Protein AF-A0A961HQG2-F1 (afdb_monomer_lite)

Radius of gyration: 16.16 Å; chains: 1; bounding box: 35×37×57 Å

pLDDT: mean 88.44, std 12.53, range [45.22, 98.38]

Sequence (110 aa):
MGPENKHSVRVWQEIDLDNMKKHLLLIDDLYGTCAACKQIGLNYLKDSKCSGCGTDFKYLATRLRDAAETGKILARIKKEGLSLTLVDRDDYEKALAQANIGGLFKSPDS

Foldseek 3Di:
DPPPPDDDDDDDDDDDLVVQLQQEWEEAAQWTARSNPRDTGDGQLPDQADPVPGHGHAEYEHPDPDPVRVVVRVVVCVVSVPNYDYDYPVVSVVVVVVVVVVVVPPPPDD

Structure (mmCIF, N/CA/C/O backbone):
data_AF-A0A961HQG2-F1
#
_entry.id   AF-A0A961HQG2-F1
#
loop_
_atom_site.group_PDB
_atom_site.id
_atom_site.type_symbol
_atom_site.label_atom_id
_atom_site.label_alt_id
_atom_site.label_comp_id
_atom_site.label_asym_id
_atom_site.label_entity_id
_atom_site.label_seq_id
_atom_site.pdbx_PDB_ins_code
_atom_site.Cartn_x
_atom_site.Cartn_y
_atom_site.Cartn_z
_atom_site.occupancy
_atom_site.B_iso_or_equiv
_atom_site.auth_seq_id
_atom_site.auth_comp_id
_atom_site.auth_asym_id
_atom_site.auth_atom_id
_atom_site.pdbx_PDB_model_num
ATOM 1 N N . MET A 1 1 ? -1.835 8.257 32.394 1.00 49.28 1 MET A N 1
ATOM 2 C CA . MET A 1 1 ? -1.206 7.403 31.364 1.00 49.28 1 MET A CA 1
ATOM 3 C C . MET A 1 1 ? -0.257 8.289 30.577 1.00 49.28 1 MET A C 1
ATOM 5 O O . MET A 1 1 ? -0.717 9.292 30.049 1.00 49.28 1 MET A O 1
ATOM 9 N N . GLY A 1 2 ? 1.050 8.015 30.610 1.00 56.06 2 GLY A N 1
ATOM 10 C CA . GLY A 1 2 ? 2.016 8.761 29.794 1.00 56.06 2 GLY A CA 1
ATOM 11 C C . GLY A 1 2 ? 1.793 8.498 28.299 1.00 56.06 2 GLY A C 1
ATOM 12 O O . GLY A 1 2 ? 1.076 7.550 27.964 1.00 56.06 2 GLY A O 1
ATOM 13 N N . PRO A 1 3 ? 2.366 9.315 27.401 1.00 63.00 3 PRO A N 1
ATOM 14 C CA . PRO A 1 3 ? 2.282 9.050 25.969 1.00 63.00 3 PRO A CA 1
ATOM 15 C C . PRO A 1 3 ? 2.837 7.649 25.668 1.00 63.00 3 PRO A C 1
ATOM 17 O O . PRO A 1 3 ? 3.915 7.289 26.141 1.00 63.00 3 PRO A O 1
ATOM 20 N N . GLU A 1 4 ? 2.086 6.835 24.919 1.00 69.69 4 GLU A N 1
ATOM 21 C CA . GLU A 1 4 ? 2.572 5.530 24.462 1.00 69.69 4 GLU A CA 1
ATOM 22 C C . GLU A 1 4 ? 3.829 5.741 23.602 1.00 69.69 4 GLU A C 1
ATOM 24 O O . GLU A 1 4 ? 3.765 6.419 22.578 1.00 69.69 4 GLU A O 1
ATOM 29 N N . ASN A 1 5 ? 4.960 5.141 23.991 1.00 81.19 5 ASN A N 1
ATOM 30 C CA . ASN A 1 5 ? 6.212 5.156 23.225 1.00 81.19 5 ASN A CA 1
ATOM 31 C C . ASN A 1 5 ? 6.104 4.236 21.992 1.00 81.19 5 ASN A C 1
ATOM 33 O O . ASN A 1 5 ? 6.708 3.165 21.935 1.00 81.19 5 ASN A O 1
ATOM 37 N N . LYS A 1 6 ? 5.237 4.599 21.043 1.00 77.62 6 LYS A N 1
ATOM 38 C CA . LYS A 1 6 ? 4.982 3.851 19.809 1.00 77.62 6 LYS A CA 1
ATOM 39 C C . LYS A 1 6 ? 5.417 4.687 18.616 1.00 77.62 6 LYS A C 1
ATOM 41 O O . LYS A 1 6 ? 4.851 5.743 18.350 1.00 77.62 6 LYS A O 1
ATOM 46 N N . HIS A 1 7 ? 6.382 4.162 17.873 1.00 78.38 7 HIS A N 1
ATOM 47 C CA . HIS A 1 7 ? 6.906 4.770 16.658 1.00 78.38 7 HIS A CA 1
ATOM 48 C C . HIS A 1 7 ? 6.732 3.817 15.477 1.00 78.38 7 HIS A C 1
ATOM 50 O O . HIS A 1 7 ? 6.778 2.598 15.641 1.00 78.38 7 HIS A O 1
ATOM 56 N N . SER A 1 8 ? 6.529 4.381 14.288 1.00 78.81 8 SER A N 1
ATOM 57 C CA . SER A 1 8 ? 6.558 3.604 13.049 1.00 78.81 8 SER A CA 1
ATOM 58 C C . SER A 1 8 ? 8.010 3.444 12.622 1.00 78.81 8 SER A C 1
ATOM 60 O O . SER A 1 8 ? 8.736 4.431 12.532 1.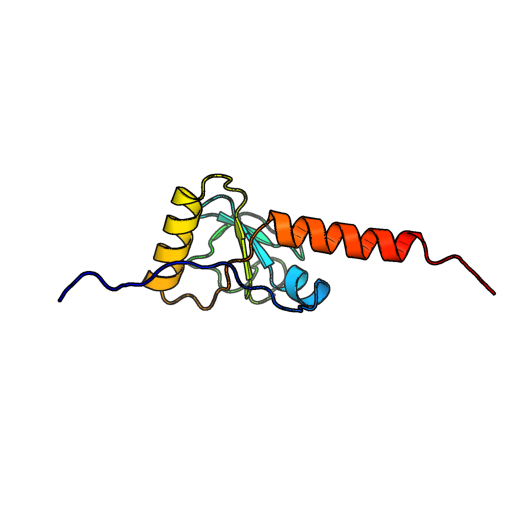00 78.81 8 SER A O 1
ATOM 62 N N . VAL A 1 9 ? 8.428 2.208 12.376 1.00 83.94 9 VAL A N 1
ATOM 63 C CA . VAL A 1 9 ? 9.771 1.876 11.893 1.00 83.94 9 VAL A CA 1
ATOM 64 C C . VAL A 1 9 ? 9.647 1.061 10.616 1.00 83.94 9 VAL A C 1
ATOM 66 O O . VAL A 1 9 ? 8.718 0.268 10.464 1.00 83.94 9 VAL A O 1
ATOM 69 N N . ARG A 1 10 ? 10.581 1.259 9.689 1.00 85.81 10 ARG A N 1
ATOM 70 C CA . ARG A 1 10 ? 10.677 0.451 8.474 1.00 85.81 10 ARG A CA 1
ATOM 71 C C . ARG A 1 10 ? 11.411 -0.853 8.785 1.00 85.81 10 ARG A C 1
ATOM 73 O O . ARG A 1 10 ? 12.461 -0.826 9.422 1.00 85.81 10 ARG A O 1
ATOM 80 N N . VAL A 1 11 ? 10.869 -1.976 8.316 1.00 89.69 11 VAL A N 1
ATOM 81 C CA . VAL A 1 11 ? 11.445 -3.319 8.481 1.00 89.69 11 VAL A CA 1
ATOM 82 C C . VAL A 1 11 ? 11.759 -3.931 7.120 1.00 89.69 11 VAL A C 1
ATOM 84 O O . VAL A 1 11 ? 11.014 -3.732 6.163 1.00 89.69 11 VAL A O 1
ATOM 87 N N . TRP A 1 12 ? 12.870 -4.660 7.032 1.00 89.69 12 TRP A N 1
ATOM 88 C CA . TRP A 1 12 ? 13.241 -5.413 5.835 1.00 89.69 12 TRP A CA 1
ATOM 89 C C . TRP A 1 12 ? 12.709 -6.839 5.947 1.00 89.69 12 TRP A C 1
ATOM 91 O O . TRP A 1 12 ? 12.896 -7.487 6.976 1.00 89.69 12 TRP A O 1
ATOM 101 N N . GLN A 1 13 ? 12.047 -7.318 4.897 1.00 91.44 13 GLN A N 1
ATOM 102 C CA . GLN A 1 13 ? 11.467 -8.654 4.843 1.00 91.44 13 GLN A CA 1
ATOM 103 C C . GLN A 1 13 ? 11.535 -9.189 3.409 1.00 91.44 13 GLN A C 1
ATOM 105 O O . GLN A 1 13 ? 11.293 -8.444 2.459 1.00 91.44 13 GLN A O 1
ATOM 110 N N . GLU A 1 14 ? 11.822 -10.481 3.254 1.00 92.06 14 GLU A N 1
ATOM 111 C CA . GLU A 1 14 ? 11.652 -11.176 1.977 1.00 92.06 14 GLU A CA 1
ATOM 112 C C . GLU A 1 14 ? 10.169 -11.455 1.710 1.00 92.06 14 GLU A C 1
ATOM 114 O O . GLU A 1 14 ? 9.427 -11.905 2.590 1.00 92.06 14 GLU A O 1
ATOM 119 N N . ILE A 1 15 ? 9.721 -11.169 0.490 1.00 91.81 15 ILE A N 1
ATOM 120 C CA . ILE A 1 15 ? 8.313 -11.272 0.116 1.00 91.81 15 ILE A CA 1
ATOM 121 C C . ILE A 1 15 ? 8.155 -11.708 -1.339 1.00 91.81 15 ILE A C 1
ATOM 123 O O . ILE A 1 15 ? 8.909 -11.290 -2.216 1.00 91.81 15 ILE A O 1
ATOM 127 N N . ASP A 1 16 ? 7.136 -12.525 -1.592 1.00 94.94 16 ASP A N 1
ATOM 128 C CA . ASP A 1 16 ? 6.681 -12.852 -2.942 1.00 94.94 16 ASP A CA 1
ATOM 129 C C . ASP A 1 16 ? 5.990 -11.621 -3.557 1.00 94.94 16 ASP A C 1
ATOM 131 O O . ASP A 1 16 ? 4.906 -11.211 -3.123 1.00 94.94 16 ASP A O 1
ATOM 135 N N . LEU A 1 17 ? 6.638 -11.020 -4.559 1.00 94.19 17 LEU A N 1
ATOM 136 C CA . LEU A 1 17 ? 6.164 -9.809 -5.231 1.00 94.19 17 LEU A CA 1
ATOM 137 C C . LEU A 1 17 ? 4.880 -10.033 -6.037 1.00 94.19 17 LEU A C 1
ATOM 139 O O . LEU A 1 17 ? 4.056 -9.117 -6.113 1.00 94.19 17 LEU A O 1
ATOM 143 N N . ASP A 1 18 ? 4.672 -11.223 -6.599 1.00 95.06 18 ASP A N 1
ATOM 144 C CA . ASP A 1 18 ? 3.463 -11.529 -7.366 1.00 95.06 18 ASP A CA 1
ATOM 145 C C . ASP A 1 18 ? 2.263 -11.644 -6.430 1.00 95.06 18 ASP A C 1
ATOM 147 O O . ASP A 1 18 ? 1.207 -11.040 -6.664 1.00 95.06 18 ASP A O 1
ATOM 151 N N . ASN A 1 19 ? 2.445 -12.340 -5.307 1.00 96.56 19 ASN A N 1
ATOM 152 C CA . ASN A 1 19 ? 1.433 -12.420 -4.264 1.00 96.56 19 ASN A CA 1
ATOM 153 C C . ASN A 1 19 ? 1.166 -11.048 -3.620 1.00 96.56 19 ASN A C 1
ATOM 155 O O . ASN A 1 19 ? 0.005 -10.689 -3.404 1.00 96.56 19 ASN A O 1
ATOM 159 N N . MET A 1 20 ? 2.204 -10.240 -3.369 1.00 96.44 20 MET A N 1
ATOM 160 C CA . MET A 1 20 ? 2.021 -8.868 -2.885 1.00 96.44 20 MET A CA 1
ATOM 161 C C . MET A 1 20 ? 1.169 -8.062 -3.865 1.00 96.44 20 MET A C 1
ATOM 163 O O . MET A 1 20 ? 0.127 -7.536 -3.476 1.00 96.44 20 MET A O 1
ATOM 167 N N . LYS A 1 21 ? 1.560 -8.008 -5.144 1.00 96.62 21 LYS A N 1
ATOM 168 C CA . LYS A 1 21 ? 0.844 -7.266 -6.190 1.00 96.62 21 LYS A CA 1
ATOM 169 C C . LYS A 1 21 ? -0.613 -7.711 -6.319 1.00 96.62 21 LYS A C 1
ATOM 171 O O . LYS A 1 21 ? -1.492 -6.870 -6.506 1.00 96.62 21 LYS A O 1
ATOM 176 N N . LYS A 1 22 ? -0.891 -9.013 -6.191 1.00 98.00 22 LYS A N 1
ATOM 177 C CA . LYS A 1 22 ? -2.253 -9.569 -6.220 1.00 98.00 22 LYS A CA 1
ATOM 178 C C . LYS A 1 22 ? -3.144 -9.035 -5.092 1.00 98.00 22 LYS A C 1
ATOM 180 O O . LYS A 1 22 ? -4.350 -8.896 -5.291 1.00 98.00 22 LYS A O 1
ATOM 185 N N . HIS A 1 23 ? -2.568 -8.736 -3.933 1.00 98.25 23 HIS A N 1
ATOM 186 C CA . HIS A 1 23 ? -3.277 -8.316 -2.720 1.00 98.25 23 HIS A CA 1
ATOM 187 C C . HIS A 1 23 ? -3.021 -6.845 -2.338 1.00 98.25 23 HIS A C 1
ATOM 189 O O . HIS A 1 23 ? -3.310 -6.445 -1.206 1.00 98.25 23 HIS A O 1
ATOM 195 N N . LEU A 1 24 ? -2.474 -6.045 -3.262 1.00 98.06 24 LEU A N 1
ATOM 196 C CA . LEU A 1 24 ? -2.069 -4.658 -3.030 1.00 98.06 24 LEU A CA 1
ATOM 197 C C . LEU A 1 24 ? -3.142 -3.655 -3.474 1.00 98.06 24 LEU A C 1
ATOM 199 O O . LEU A 1 24 ? -3.605 -3.663 -4.622 1.00 98.06 24 LEU A O 1
ATOM 203 N N . LEU A 1 25 ? -3.468 -2.736 -2.566 1.00 97.81 25 LEU A N 1
ATOM 204 C CA . LEU A 1 25 ? -4.239 -1.528 -2.836 1.00 97.81 25 LEU A CA 1
ATOM 205 C C . LEU A 1 25 ? -3.304 -0.312 -2.909 1.00 97.81 25 LEU A C 1
ATOM 207 O O . LEU A 1 25 ? -2.605 0.006 -1.950 1.00 97.81 25 LEU A O 1
ATOM 211 N N . LEU A 1 26 ? -3.297 0.380 -4.049 1.00 96.62 26 LEU A N 1
ATOM 212 C CA . LEU A 1 26 ? -2.539 1.619 -4.237 1.00 96.62 26 LEU A CA 1
ATOM 213 C C . LEU A 1 26 ? -3.445 2.811 -3.937 1.00 96.62 26 LEU A C 1
ATOM 215 O O . LEU A 1 26 ? -4.367 3.056 -4.713 1.00 96.62 26 LEU A O 1
ATOM 219 N N . ILE A 1 27 ? -3.191 3.548 -2.859 1.00 95.44 27 ILE A N 1
ATOM 220 C CA . ILE A 1 27 ? -4.019 4.691 -2.445 1.00 95.44 27 ILE A CA 1
ATOM 221 C C . ILE A 1 27 ? -3.308 6.025 -2.657 1.00 95.44 27 ILE A C 1
ATOM 223 O O . ILE A 1 27 ? -2.084 6.099 -2.584 1.00 95.44 27 ILE A O 1
ATOM 227 N N . ASP A 1 28 ? -4.079 7.085 -2.861 1.00 86.25 28 ASP A N 1
ATOM 228 C CA . ASP A 1 28 ? -3.599 8.452 -2.649 1.00 86.25 28 ASP A CA 1
ATOM 229 C C . ASP A 1 28 ? -3.900 8.859 -1.199 1.00 86.25 28 ASP A C 1
ATOM 231 O O . ASP A 1 28 ? -2.991 8.941 -0.385 1.00 86.25 28 ASP A O 1
ATOM 235 N N . ASP A 1 29 ? -5.179 8.974 -0.836 1.00 86.25 29 ASP A N 1
ATOM 236 C CA . ASP A 1 29 ? -5.651 9.116 0.554 1.00 86.25 29 ASP A CA 1
ATOM 237 C C . ASP A 1 29 ? -6.750 8.080 0.830 1.00 86.25 29 ASP A C 1
ATOM 239 O O . ASP A 1 29 ? -6.461 6.906 1.039 1.00 86.25 29 ASP A O 1
ATOM 243 N N . LEU A 1 30 ? -8.027 8.469 0.797 1.00 92.00 30 LEU A N 1
ATOM 244 C CA . LEU A 1 30 ? -9.117 7.574 1.183 1.00 92.00 30 LEU A CA 1
ATOM 245 C C . LEU A 1 30 ? -9.415 6.498 0.131 1.00 92.00 30 LEU A C 1
ATOM 247 O O . LEU A 1 30 ? -9.865 5.403 0.471 1.00 92.00 30 LEU A O 1
ATOM 251 N N . TYR A 1 31 ? -9.169 6.819 -1.137 1.00 95.19 31 TYR A N 1
ATOM 252 C CA . TYR A 1 31 ? -9.485 5.964 -2.271 1.00 95.19 31 TYR A CA 1
ATOM 253 C C . TYR A 1 31 ? -8.228 5.505 -3.002 1.00 95.19 31 TYR A C 1
ATOM 255 O O . TYR A 1 31 ? -7.189 6.172 -2.986 1.00 95.19 31 TYR A O 1
ATOM 263 N N . GLY A 1 32 ? -8.349 4.362 -3.670 1.00 96.06 32 GLY A N 1
ATOM 264 C CA . GLY A 1 32 ? -7.251 3.749 -4.387 1.00 96.06 32 GLY A CA 1
ATOM 265 C C . GLY A 1 32 ? -7.656 2.884 -5.569 1.00 96.06 32 GLY A C 1
ATOM 266 O O . GLY A 1 32 ? -8.811 2.826 -6.000 1.00 96.06 32 GLY A O 1
ATOM 267 N N . THR A 1 33 ? -6.635 2.223 -6.101 1.00 97.69 33 THR A N 1
ATOM 268 C CA . THR A 1 33 ? -6.684 1.351 -7.268 1.00 97.69 33 THR A CA 1
ATOM 269 C C . THR A 1 33 ? -6.143 -0.029 -6.913 1.00 97.69 33 THR A C 1
ATOM 271 O O . THR A 1 33 ? -5.067 -0.149 -6.324 1.00 97.69 33 THR A O 1
ATOM 274 N N . CYS A 1 34 ? -6.846 -1.085 -7.314 1.00 98.19 34 CYS A N 1
ATOM 275 C CA . CYS A 1 34 ? -6.363 -2.453 -7.173 1.00 98.19 34 CYS A CA 1
ATOM 276 C C . CYS A 1 34 ? -5.131 -2.665 -8.063 1.00 98.19 34 CYS A C 1
ATOM 278 O O . CYS A 1 34 ? -5.196 -2.496 -9.284 1.00 98.19 34 CYS A O 1
ATOM 280 N N . ALA A 1 35 ? -4.005 -3.080 -7.483 1.00 96.94 35 ALA A N 1
ATOM 281 C CA . ALA A 1 35 ? -2.790 -3.317 -8.255 1.00 96.94 35 ALA A CA 1
ATOM 282 C C . ALA A 1 35 ? -2.933 -4.493 -9.241 1.00 96.94 35 ALA A C 1
ATOM 284 O O . ALA A 1 35 ? -2.301 -4.457 -10.305 1.00 96.94 35 ALA A O 1
ATOM 285 N N . ALA A 1 36 ? -3.795 -5.467 -8.918 1.00 97.62 36 ALA A N 1
ATOM 286 C CA . ALA A 1 36 ? -4.039 -6.675 -9.703 1.00 97.62 36 ALA A CA 1
ATOM 287 C C . ALA A 1 36 ? -4.884 -6.422 -10.963 1.00 97.62 36 ALA A C 1
ATOM 289 O O . ALA A 1 36 ? -4.449 -6.766 -12.057 1.00 97.62 36 ALA A O 1
ATOM 290 N N . CYS A 1 37 ? -6.065 -5.803 -10.829 1.00 98.19 37 CYS A N 1
ATOM 291 C CA . CYS A 1 37 ? -7.023 -5.648 -11.938 1.00 98.19 37 CYS A CA 1
ATOM 292 C C . CYS A 1 37 ? -7.277 -4.199 -12.377 1.00 98.19 37 CYS A C 1
ATOM 294 O O . CYS A 1 37 ? -8.039 -3.972 -13.309 1.00 98.19 37 CYS A O 1
ATOM 296 N N . LYS A 1 38 ? -6.653 -3.215 -11.718 1.00 97.75 38 LYS A N 1
ATOM 297 C CA . LYS A 1 38 ? -6.812 -1.775 -11.992 1.00 97.75 38 LYS A CA 1
ATOM 298 C C . LYS A 1 38 ? -8.196 -1.191 -11.695 1.00 97.75 38 LYS A C 1
ATOM 300 O O . LYS A 1 38 ? -8.435 -0.039 -12.037 1.00 97.75 38 LYS A O 1
ATOM 305 N N . GLN A 1 39 ? -9.066 -1.920 -10.991 1.00 98.38 39 GLN A N 1
ATOM 306 C CA . GLN A 1 39 ? -10.304 -1.359 -10.443 1.00 98.38 39 GLN A CA 1
ATOM 307 C C . GLN A 1 39 ? -9.999 -0.113 -9.600 1.00 98.38 39 GLN A C 1
ATOM 309 O O . GLN A 1 39 ? -9.171 -0.183 -8.692 1.00 98.38 39 GLN A O 1
ATOM 314 N N . ILE A 1 40 ? -10.677 0.995 -9.893 1.00 97.44 40 ILE A N 1
ATOM 315 C CA . ILE A 1 40 ? -10.542 2.290 -9.209 1.00 97.44 40 ILE A CA 1
ATOM 316 C C . ILE A 1 40 ? -11.685 2.519 -8.212 1.00 97.44 40 ILE A C 1
ATOM 318 O O . ILE A 1 40 ? -12.694 1.811 -8.241 1.00 97.44 40 ILE A O 1
ATOM 322 N N . GLY A 1 41 ? -11.539 3.543 -7.367 1.00 96.69 41 GLY A N 1
ATOM 323 C CA . GLY A 1 41 ? -12.590 4.004 -6.454 1.00 96.69 41 GLY A CA 1
ATOM 324 C C . GLY A 1 41 ? -12.751 3.151 -5.194 1.00 96.69 41 GLY A C 1
ATOM 325 O O . GLY A 1 41 ? -13.765 3.263 -4.516 1.00 96.69 41 GLY A O 1
ATOM 326 N N . LEU A 1 42 ? -11.762 2.312 -4.879 1.00 97.69 42 LEU A N 1
ATOM 327 C CA . LEU A 1 42 ? -11.783 1.421 -3.718 1.00 97.69 42 LEU A CA 1
ATOM 328 C C . LEU A 1 42 ? -11.426 2.197 -2.452 1.00 97.69 42 LEU A C 1
ATOM 330 O O . LEU A 1 42 ? -10.390 2.857 -2.414 1.00 97.69 42 LEU A O 1
ATOM 334 N N . ASN A 1 43 ? -12.260 2.113 -1.425 1.00 96.75 43 ASN A N 1
ATOM 335 C CA . ASN A 1 43 ? -12.083 2.778 -0.144 1.00 96.75 43 ASN A CA 1
ATOM 336 C C . ASN A 1 43 ? -11.459 1.814 0.869 1.00 96.75 43 ASN A C 1
ATOM 338 O O . ASN A 1 43 ? -12.129 0.898 1.337 1.00 96.75 43 ASN A O 1
ATOM 342 N N . TYR A 1 44 ? -10.211 2.045 1.279 1.00 95.38 44 TYR A N 1
ATOM 343 C CA . TYR A 1 44 ? -9.497 1.097 2.147 1.00 95.38 44 TYR A CA 1
ATOM 344 C C . TYR A 1 44 ? -10.106 0.928 3.551 1.00 95.38 44 TYR A C 1
ATOM 346 O O . TYR A 1 44 ? -9.752 -0.016 4.251 1.00 95.38 44 TYR A O 1
ATOM 354 N N . LEU A 1 45 ? -11.012 1.822 3.973 1.00 95.88 45 LEU A N 1
ATOM 355 C CA . LEU A 1 45 ? -11.732 1.704 5.247 1.00 95.88 45 LEU A CA 1
ATOM 356 C C . LEU A 1 45 ? -12.959 0.792 5.164 1.00 95.88 45 LEU A C 1
ATOM 358 O O . LEU A 1 45 ? -13.455 0.350 6.195 1.00 95.88 45 LEU A O 1
ATOM 362 N N . LYS A 1 46 ? -13.493 0.570 3.960 1.00 95.62 46 LYS A N 1
ATOM 363 C CA . LYS A 1 46 ? -14.761 -0.147 3.744 1.00 95.62 46 LYS A CA 1
ATOM 364 C C . LYS A 1 46 ? -14.585 -1.404 2.902 1.00 95.62 46 LYS A C 1
ATOM 366 O O . LYS A 1 46 ? -15.272 -2.395 3.126 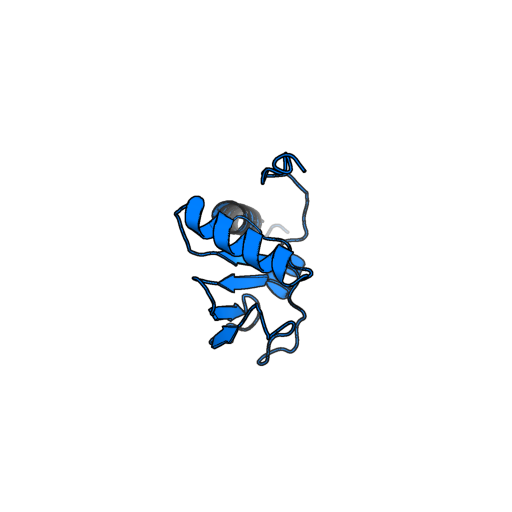1.00 95.62 46 LYS A O 1
ATOM 371 N N . ASP A 1 47 ? -13.652 -1.360 1.963 1.00 96.88 47 ASP A N 1
ATOM 372 C CA . ASP A 1 47 ? -13.418 -2.405 0.983 1.00 96.88 47 ASP A CA 1
ATOM 373 C C . ASP A 1 47 ? -12.228 -3.257 1.423 1.00 96.88 47 ASP A C 1
ATOM 375 O O . ASP A 1 47 ? -11.073 -2.946 1.141 1.00 96.88 47 ASP A O 1
ATOM 379 N N . SER A 1 48 ? -12.510 -4.368 2.105 1.00 96.06 48 SER A N 1
ATOM 380 C CA . SER A 1 48 ? -11.505 -5.401 2.397 1.00 96.06 48 SER A CA 1
ATOM 381 C C . SER A 1 48 ? -11.189 -6.278 1.181 1.00 96.06 48 SER A C 1
ATOM 383 O O . SER A 1 48 ? -10.184 -6.987 1.173 1.00 96.06 48 SER A O 1
ATOM 385 N N . LYS A 1 49 ? -12.029 -6.214 0.139 1.00 98.06 49 LYS A N 1
ATOM 386 C CA . LYS A 1 49 ? -11.886 -6.944 -1.122 1.00 98.06 49 LYS A CA 1
ATOM 387 C C . LYS A 1 49 ? -12.054 -6.022 -2.318 1.00 98.06 49 LYS A C 1
ATOM 389 O O . LYS A 1 49 ? -12.813 -5.057 -2.281 1.00 98.06 49 LYS A O 1
ATOM 394 N N . CYS A 1 50 ? -11.395 -6.356 -3.419 1.00 98.38 50 CYS A N 1
ATOM 395 C CA . CYS A 1 50 ? -11.599 -5.656 -4.678 1.00 98.38 50 CYS A CA 1
ATOM 396 C C . CYS A 1 50 ? -12.973 -5.985 -5.278 1.00 98.38 50 CYS A C 1
ATOM 398 O O . CYS A 1 50 ? -13.248 -7.143 -5.580 1.00 98.38 50 CYS A O 1
ATOM 400 N N . SER A 1 51 ? -13.787 -4.968 -5.563 1.00 97.81 51 SER A N 1
ATOM 401 C CA . SER A 1 51 ? -15.066 -5.127 -6.272 1.00 97.81 51 SER A CA 1
ATOM 402 C C . SER A 1 51 ? -14.928 -5.593 -7.729 1.00 97.81 51 SER A C 1
ATOM 404 O O . SER A 1 51 ? -15.889 -6.105 -8.292 1.00 97.81 51 SER A O 1
ATOM 406 N N . GLY A 1 52 ? -13.744 -5.444 -8.335 1.00 98.12 52 GLY A N 1
ATOM 407 C CA . GLY A 1 52 ? -13.476 -5.855 -9.717 1.00 98.12 52 GLY A CA 1
ATOM 408 C C . GLY A 1 52 ? -13.013 -7.308 -9.858 1.00 98.12 52 GLY A C 1
ATOM 409 O O . GLY A 1 52 ? -13.489 -8.019 -10.734 1.00 98.12 52 GLY A O 1
ATOM 410 N N . CYS A 1 53 ? -12.086 -7.769 -9.008 1.00 98.19 53 CYS A N 1
ATOM 411 C CA . CYS A 1 53 ? -11.502 -9.117 -9.124 1.00 98.19 53 CYS A CA 1
ATOM 412 C C . CYS A 1 53 ? -11.660 -10.010 -7.886 1.00 98.19 53 CYS A C 1
ATOM 414 O O . CYS A 1 53 ? -11.168 -11.136 -7.885 1.00 98.19 53 CYS A O 1
ATOM 416 N N . GLY A 1 54 ? -12.293 -9.523 -6.817 1.00 98.06 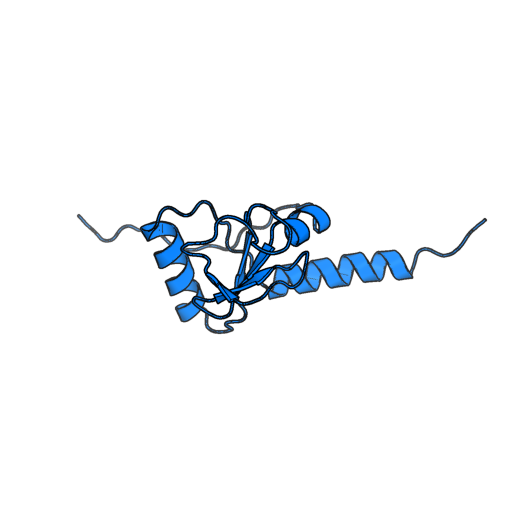54 GLY A N 1
ATOM 417 C CA . GLY A 1 54 ? -12.584 -10.300 -5.609 1.00 98.06 54 GLY A CA 1
ATOM 418 C C . GLY A 1 54 ? -11.394 -10.586 -4.685 1.00 98.06 54 GLY A C 1
ATOM 419 O O . GLY A 1 54 ? -11.591 -11.218 -3.651 1.00 98.06 54 GLY A O 1
ATOM 420 N N . THR A 1 55 ? -10.178 -10.137 -5.018 1.00 98.12 55 THR A N 1
ATOM 421 C CA . THR A 1 55 ? -8.990 -10.347 -4.171 1.00 98.12 55 THR A CA 1
ATOM 422 C C . THR A 1 55 ? -9.136 -9.643 -2.822 1.00 98.12 55 THR A C 1
ATOM 424 O O . THR A 1 55 ? -9.586 -8.497 -2.774 1.00 98.12 55 THR A O 1
ATOM 427 N N . ASP A 1 56 ? -8.728 -10.305 -1.742 1.00 98.25 56 ASP A N 1
ATOM 428 C CA . ASP A 1 56 ? -8.571 -9.682 -0.427 1.00 98.25 56 ASP A CA 1
ATOM 429 C C . ASP A 1 56 ? -7.401 -8.697 -0.433 1.00 98.25 56 ASP A C 1
ATOM 431 O O . ASP A 1 56 ? -6.328 -8.999 -0.960 1.00 98.25 56 ASP A O 1
ATOM 435 N N . PHE A 1 57 ? -7.568 -7.534 0.183 1.00 98.25 57 PHE A N 1
ATOM 436 C CA . PHE A 1 57 ? -6.458 -6.616 0.402 1.00 98.25 57 PHE A CA 1
ATOM 437 C C . PHE A 1 57 ? -5.707 -6.995 1.674 1.00 98.25 57 PHE A C 1
ATOM 439 O O . PHE A 1 57 ? -6.283 -7.077 2.754 1.00 98.25 57 PHE A O 1
ATOM 446 N N . LYS A 1 58 ? -4.401 -7.226 1.522 1.00 97.69 58 LYS A N 1
ATOM 447 C CA . LYS A 1 58 ? -3.459 -7.486 2.626 1.00 97.69 58 LYS A CA 1
ATOM 448 C C . LYS A 1 58 ? -2.436 -6.367 2.754 1.00 97.69 58 LYS A C 1
ATOM 450 O O . LYS A 1 58 ? -1.944 -6.088 3.844 1.00 97.69 58 LYS A O 1
ATOM 455 N N . TYR A 1 59 ? -2.125 -5.730 1.628 1.00 97.62 59 TYR A N 1
ATOM 456 C CA . TYR A 1 59 ? -1.120 -4.689 1.527 1.00 97.62 59 TYR A CA 1
ATOM 457 C C . TYR A 1 59 ? -1.752 -3.400 1.037 1.00 97.62 59 TYR A C 1
ATOM 459 O O . TYR A 1 59 ? -2.665 -3.400 0.204 1.00 97.62 59 TYR A O 1
ATOM 467 N N . LEU A 1 60 ? -1.210 -2.294 1.516 1.00 96.94 60 LEU A N 1
ATOM 468 C CA . LEU A 1 60 ? -1.566 -0.963 1.074 1.00 96.94 60 LEU A CA 1
ATOM 469 C C . LEU A 1 60 ? -0.279 -0.183 0.830 1.00 96.94 60 LEU A C 1
ATOM 471 O O . LEU A 1 60 ? 0.625 -0.227 1.654 1.00 96.94 60 LEU A O 1
ATOM 475 N N . ALA A 1 61 ? -0.186 0.523 -0.291 1.00 95.81 61 ALA A N 1
ATOM 476 C CA . ALA A 1 61 ? 0.904 1.460 -0.542 1.00 95.81 61 ALA A CA 1
ATOM 477 C C . ALA A 1 61 ? 0.317 2.810 -0.937 1.00 95.81 61 ALA A C 1
ATOM 479 O O . ALA A 1 61 ? -0.657 2.876 -1.691 1.00 95.81 61 ALA A O 1
ATOM 480 N N . THR A 1 62 ? 0.898 3.883 -0.413 1.00 93.00 62 THR A N 1
ATOM 481 C CA . THR A 1 62 ? 0.437 5.247 -0.675 1.00 93.00 62 THR A CA 1
ATOM 482 C C . THR A 1 62 ? 1.262 5.922 -1.768 1.00 93.00 62 THR A C 1
ATOM 484 O O . THR A 1 62 ? 2.444 5.632 -1.946 1.00 93.00 62 THR A O 1
ATOM 487 N N . ARG A 1 63 ? 0.641 6.821 -2.536 1.00 86.50 63 ARG A N 1
ATOM 488 C CA . ARG A 1 63 ? 1.332 7.718 -3.472 1.00 86.50 63 ARG A CA 1
ATOM 489 C C . ARG A 1 63 ? 1.809 9.015 -2.812 1.00 86.50 63 ARG A C 1
ATOM 491 O O . ARG A 1 63 ? 2.469 9.812 -3.480 1.00 86.50 63 ARG A O 1
ATOM 498 N N . LEU A 1 64 ? 1.472 9.234 -1.541 1.00 85.00 64 LEU A N 1
ATOM 499 C CA . LEU A 1 64 ? 1.892 10.409 -0.787 1.00 85.00 64 LEU A CA 1
ATOM 500 C C . LEU A 1 64 ? 3.399 10.362 -0.544 1.00 85.00 64 LEU A C 1
ATOM 502 O O . LEU A 1 64 ? 3.959 9.328 -0.194 1.00 85.00 64 LEU A O 1
ATOM 506 N N . ARG A 1 65 ? 4.051 11.510 -0.737 1.00 80.62 65 ARG A N 1
ATOM 507 C CA . ARG A 1 65 ? 5.499 11.671 -0.538 1.00 80.62 65 ARG A CA 1
ATOM 508 C C . ARG A 1 65 ? 5.854 12.240 0.834 1.00 80.62 65 ARG A C 1
ATOM 510 O O . ARG A 1 65 ? 7.018 12.227 1.215 1.00 80.62 65 ARG A O 1
ATOM 517 N N . ASP A 1 66 ? 4.863 12.758 1.555 1.00 84.31 66 ASP A N 1
ATOM 518 C CA . ASP A 1 66 ? 5.044 13.329 2.885 1.00 84.31 66 ASP A CA 1
ATOM 519 C C . ASP A 1 66 ? 4.890 12.244 3.960 1.00 84.31 66 ASP A C 1
ATOM 521 O O . ASP A 1 66 ? 3.839 11.610 4.093 1.00 84.31 66 ASP A O 1
ATOM 525 N N . ALA A 1 67 ? 5.940 12.060 4.760 1.00 80.75 67 ALA A N 1
ATOM 526 C CA . ALA A 1 67 ? 5.954 11.129 5.879 1.00 80.75 67 ALA A CA 1
ATOM 527 C C . ALA A 1 67 ? 4.863 11.434 6.924 1.00 80.75 67 ALA A C 1
ATOM 529 O O . ALA A 1 67 ? 4.335 10.504 7.540 1.00 80.75 67 ALA A O 1
ATOM 530 N N . ALA A 1 68 ? 4.492 12.705 7.114 1.00 83.94 68 ALA A N 1
ATOM 531 C CA . ALA A 1 68 ? 3.429 13.088 8.038 1.00 83.94 68 ALA A CA 1
ATOM 532 C C . ALA A 1 68 ? 2.063 12.551 7.580 1.00 83.94 68 ALA A C 1
ATOM 534 O O . ALA A 1 68 ? 1.295 12.031 8.394 1.00 83.94 68 ALA A O 1
ATOM 535 N N . GLU A 1 69 ? 1.776 12.609 6.278 1.00 86.00 69 GLU A N 1
ATOM 536 C CA . GLU A 1 69 ? 0.535 12.078 5.708 1.00 86.00 69 GLU A CA 1
ATOM 537 C C . GLU A 1 69 ? 0.488 10.545 5.763 1.00 86.00 69 GLU A C 1
ATOM 539 O O . GLU A 1 69 ? -0.517 9.959 6.175 1.00 86.00 69 GLU A O 1
ATOM 544 N N . THR A 1 70 ? 1.608 9.883 5.469 1.00 87.06 70 THR A N 1
ATOM 545 C CA . THR A 1 70 ? 1.752 8.432 5.660 1.00 87.06 70 THR A CA 1
ATOM 546 C C . THR A 1 70 ? 1.500 8.027 7.118 1.00 87.06 70 THR A C 1
ATOM 548 O O . THR A 1 70 ? 0.804 7.044 7.390 1.00 87.06 70 THR A O 1
ATOM 551 N N . GLY A 1 71 ? 1.980 8.825 8.077 1.00 88.00 71 GLY A N 1
ATOM 552 C CA . GLY A 1 71 ? 1.701 8.642 9.502 1.00 88.00 71 GLY A CA 1
ATOM 553 C C . GLY A 1 71 ? 0.210 8.727 9.852 1.00 88.00 71 GLY A C 1
ATOM 554 O O . GLY A 1 71 ? -0.275 7.938 10.668 1.00 88.00 71 GLY A O 1
ATOM 555 N N . LYS A 1 72 ? -0.552 9.621 9.208 1.00 89.50 72 LYS A N 1
ATOM 556 C CA . LYS A 1 72 ? -2.013 9.715 9.398 1.00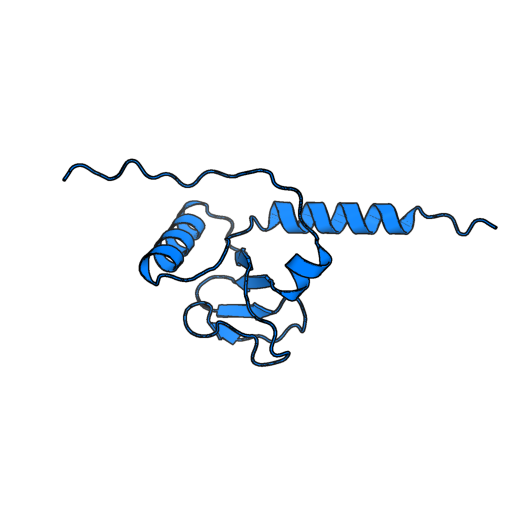 89.50 72 LYS A CA 1
ATOM 557 C C . LYS A 1 72 ? -2.737 8.469 8.888 1.00 89.50 72 LYS A C 1
ATOM 559 O O . LYS A 1 72 ? -3.660 7.998 9.553 1.00 89.50 72 LYS A O 1
ATOM 564 N N . ILE A 1 73 ? -2.311 7.913 7.752 1.00 92.00 73 ILE A N 1
ATOM 565 C CA . ILE A 1 73 ? -2.863 6.662 7.211 1.00 92.00 73 ILE A CA 1
ATOM 566 C C . ILE A 1 73 ? -2.610 5.506 8.184 1.00 92.00 73 ILE A C 1
ATOM 568 O O . ILE A 1 73 ? -3.546 4.785 8.526 1.00 92.00 73 ILE A O 1
ATOM 572 N N . LEU A 1 74 ? -1.386 5.371 8.705 1.00 90.69 74 LEU A N 1
ATOM 573 C CA . LEU A 1 74 ? -1.052 4.360 9.718 1.00 90.69 74 LEU A CA 1
ATOM 574 C C . LEU A 1 74 ? -1.911 4.496 10.978 1.00 90.69 74 LEU A C 1
ATOM 576 O O . LEU A 1 74 ? -2.445 3.506 11.482 1.00 90.69 74 LEU A O 1
ATOM 580 N N . ALA A 1 75 ? -2.081 5.725 11.470 1.00 90.38 75 ALA A N 1
ATOM 581 C CA . ALA A 1 75 ? -2.941 5.995 12.615 1.00 90.38 75 ALA A CA 1
ATOM 582 C C . ALA A 1 75 ? -4.397 5.587 12.336 1.00 90.38 75 ALA A C 1
ATOM 584 O O . ALA A 1 75 ? -5.042 5.013 13.214 1.00 90.38 75 ALA A O 1
ATOM 585 N N . ARG A 1 76 ? -4.902 5.829 11.117 1.00 92.44 76 ARG A N 1
ATOM 586 C CA . ARG A 1 76 ? -6.260 5.443 10.709 1.00 92.44 76 ARG A CA 1
ATOM 587 C C . ARG A 1 76 ? -6.413 3.922 10.604 1.00 92.44 76 ARG A C 1
ATOM 589 O O . ARG A 1 76 ? -7.329 3.387 11.213 1.00 92.44 76 ARG A O 1
ATOM 596 N N . ILE A 1 77 ? -5.486 3.224 9.942 1.00 93.00 77 ILE A N 1
ATOM 597 C CA . ILE A 1 77 ? -5.458 1.748 9.851 1.00 93.00 77 ILE A CA 1
ATOM 598 C C . ILE A 1 77 ? -5.516 1.119 11.247 1.00 93.00 77 ILE A C 1
ATOM 600 O O . ILE A 1 77 ? -6.335 0.238 11.499 1.00 93.00 77 ILE A O 1
ATOM 604 N N . LYS A 1 78 ? -4.691 1.617 12.178 1.00 91.81 78 LYS A N 1
ATOM 605 C CA . LYS A 1 78 ? -4.657 1.131 13.562 1.00 91.81 78 LYS A CA 1
ATOM 606 C C . LYS A 1 78 ? -5.948 1.439 14.320 1.00 91.81 78 LYS A C 1
ATOM 608 O O . LYS A 1 78 ? -6.442 0.576 15.038 1.00 91.81 78 LYS A O 1
ATOM 613 N N . LYS A 1 79 ? -6.474 2.661 14.191 1.00 93.44 79 LYS A N 1
ATOM 614 C CA . LYS A 1 79 ? -7.706 3.090 14.870 1.00 93.44 79 LYS A CA 1
ATOM 615 C C . LYS A 1 79 ? -8.908 2.248 14.440 1.00 93.44 79 LYS A C 1
ATOM 617 O O . LYS A 1 79 ? -9.697 1.860 15.291 1.00 93.44 79 LYS A O 1
ATOM 622 N N . GLU A 1 80 ? -9.020 1.970 13.147 1.00 94.31 80 GLU A N 1
ATOM 623 C CA . GLU A 1 80 ? -10.132 1.210 12.566 1.00 94.31 80 GLU A CA 1
ATOM 624 C C . GLU A 1 80 ? -9.910 -0.316 12.633 1.00 94.31 80 GLU A C 1
ATOM 626 O O . GLU A 1 80 ? -10.754 -1.085 12.184 1.00 94.31 80 GLU A O 1
ATOM 631 N N . GLY A 1 81 ? -8.784 -0.779 13.194 1.00 93.50 81 GLY A N 1
ATOM 632 C CA . GLY A 1 81 ? -8.496 -2.207 13.365 1.00 93.50 81 GLY A CA 1
ATOM 633 C C . GLY A 1 81 ? -8.310 -2.968 12.048 1.00 93.50 81 GLY A C 1
ATOM 634 O O . GLY A 1 81 ? -8.593 -4.163 11.983 1.00 93.50 81 GLY A O 1
ATOM 635 N N . LEU A 1 82 ? -7.855 -2.291 10.991 1.00 94.81 82 LEU A N 1
ATOM 636 C CA . LEU A 1 82 ? -7.706 -2.899 9.670 1.00 94.81 82 LEU A CA 1
ATOM 637 C C . LEU A 1 82 ? -6.481 -3.818 9.633 1.00 94.81 82 LEU A C 1
ATOM 639 O O . LEU A 1 82 ? -5.376 -3.423 10.006 1.00 94.81 82 LEU A O 1
ATOM 643 N N . SER A 1 83 ? -6.663 -5.033 9.114 1.00 93.62 83 SER A N 1
ATOM 644 C CA . SER A 1 83 ? -5.580 -6.004 8.913 1.00 93.62 83 SER A CA 1
ATOM 645 C C . SER A 1 83 ? -4.827 -5.722 7.605 1.00 93.62 83 SER A C 1
ATOM 647 O O . SER A 1 83 ? -4.833 -6.521 6.673 1.00 93.62 83 SER A O 1
ATOM 649 N N . LEU A 1 84 ? -4.225 -4.535 7.517 1.00 95.75 84 LEU A N 1
ATOM 650 C CA . LEU A 1 84 ? -3.446 -4.088 6.364 1.00 95.75 84 LEU A CA 1
ATOM 651 C C . LEU A 1 84 ? -2.003 -3.813 6.771 1.00 95.75 84 LEU A C 1
ATOM 653 O O . LEU A 1 84 ? -1.735 -3.121 7.754 1.00 95.75 84 LEU A O 1
ATOM 657 N N . THR A 1 85 ? -1.069 -4.297 5.962 1.00 94.00 85 THR A N 1
ATOM 658 C CA . THR A 1 85 ? 0.337 -3.912 6.050 1.00 94.00 85 THR A CA 1
ATOM 659 C C . THR A 1 85 ? 0.592 -2.739 5.113 1.00 94.00 85 THR A C 1
ATOM 661 O O . THR A 1 85 ? 0.424 -2.861 3.898 1.00 94.00 85 THR A O 1
ATOM 664 N N . LEU A 1 86 ? 1.012 -1.602 5.672 1.00 93.31 86 LEU A N 1
ATOM 665 C CA . LEU A 1 86 ? 1.509 -0.496 4.863 1.00 93.31 86 LEU A CA 1
ATOM 666 C C . LEU A 1 86 ? 2.888 -0.866 4.305 1.00 93.31 86 LEU A C 1
ATOM 668 O O . LEU A 1 86 ? 3.808 -1.164 5.066 1.00 93.31 86 LEU A O 1
ATOM 672 N N . VAL A 1 87 ? 3.018 -0.819 2.986 1.00 92.94 87 VAL A N 1
ATOM 673 C CA . VAL A 1 87 ? 4.262 -1.029 2.251 1.00 92.94 87 VAL A CA 1
ATOM 674 C C . VAL A 1 87 ? 4.715 0.314 1.693 1.00 92.94 87 VAL A C 1
ATOM 676 O O . VAL A 1 87 ? 3.916 1.061 1.121 1.00 92.94 87 VAL A O 1
ATOM 679 N N . ASP A 1 88 ? 5.999 0.621 1.860 1.00 90.69 88 ASP A N 1
ATOM 680 C CA . ASP A 1 88 ? 6.596 1.783 1.216 1.00 90.69 88 ASP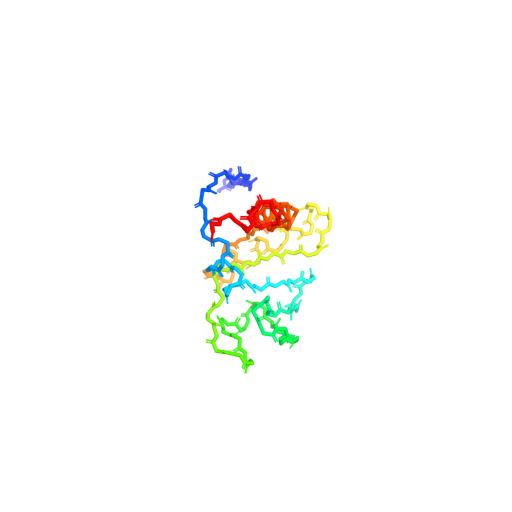 A CA 1
ATOM 681 C C . ASP A 1 88 ? 6.576 1.592 -0.305 1.00 90.69 88 ASP A C 1
ATOM 683 O O . ASP A 1 88 ? 6.990 0.557 -0.838 1.00 90.69 88 ASP A O 1
ATOM 687 N N . ARG A 1 89 ? 6.038 2.580 -1.016 1.00 90.06 89 ARG A N 1
ATOM 688 C CA . ARG A 1 89 ? 5.827 2.462 -2.455 1.00 90.06 89 ARG A CA 1
ATOM 689 C C . ARG A 1 89 ? 7.143 2.414 -3.223 1.00 90.06 89 ARG A C 1
ATOM 691 O O . ARG A 1 89 ? 7.232 1.646 -4.180 1.00 90.06 89 ARG A O 1
ATOM 698 N N . ASP A 1 90 ? 8.139 3.193 -2.812 1.00 90.38 90 ASP A N 1
ATOM 699 C CA . ASP A 1 90 ? 9.419 3.247 -3.511 1.00 90.38 90 ASP A CA 1
ATOM 700 C C . ASP A 1 90 ? 10.146 1.906 -3.389 1.00 90.38 90 ASP A C 1
ATOM 702 O O . ASP A 1 90 ? 10.795 1.470 -4.338 1.00 90.38 90 ASP A O 1
ATOM 706 N N . ASP A 1 91 ? 10.005 1.218 -2.255 1.00 90.94 91 ASP A N 1
ATOM 707 C CA . ASP A 1 91 ? 10.546 -0.132 -2.082 1.00 90.94 91 ASP A CA 1
ATOM 708 C C . ASP A 1 91 ? 9.874 -1.142 -2.997 1.00 90.94 91 ASP A C 1
ATOM 710 O O . ASP A 1 91 ? 10.559 -1.904 -3.681 1.00 90.94 91 ASP A O 1
ATOM 714 N N . TYR A 1 92 ? 8.541 -1.129 -3.038 1.00 92.38 92 TYR A N 1
ATOM 715 C CA . TYR A 1 92 ? 7.782 -2.016 -3.910 1.00 92.38 92 TYR A CA 1
ATOM 716 C C . TYR A 1 92 ? 8.122 -1.777 -5.388 1.00 92.38 92 TYR A C 1
ATOM 718 O O . TYR A 1 92 ? 8.365 -2.730 -6.129 1.00 92.38 92 TYR A O 1
ATOM 726 N N . GLU A 1 93 ? 8.193 -0.517 -5.826 1.00 91.94 93 GLU A N 1
ATOM 727 C CA . GLU A 1 93 ? 8.533 -0.175 -7.210 1.00 91.94 93 GLU A CA 1
ATOM 728 C C . GLU A 1 93 ? 9.979 -0.548 -7.563 1.00 91.94 93 GLU A C 1
ATOM 730 O O . GLU A 1 93 ? 10.212 -1.108 -8.637 1.00 91.94 93 GLU A O 1
ATOM 735 N N . LYS A 1 94 ? 10.943 -0.320 -6.659 1.00 92.50 94 LYS A N 1
ATOM 736 C CA . LYS A 1 94 ? 12.341 -0.744 -6.852 1.00 92.50 94 LYS A CA 1
ATOM 737 C C . LYS A 1 94 ? 12.466 -2.262 -6.931 1.00 92.50 94 LYS A C 1
ATOM 739 O O . LYS A 1 94 ? 13.136 -2.757 -7.835 1.00 92.50 94 LYS A O 1
ATOM 744 N N . ALA A 1 95 ? 11.808 -2.996 -6.034 1.00 92.50 95 ALA A N 1
ATOM 745 C CA . ALA A 1 95 ? 11.830 -4.456 -6.030 1.00 92.50 95 ALA A CA 1
ATOM 746 C C . ALA A 1 95 ? 11.204 -5.029 -7.312 1.00 92.50 95 ALA A C 1
ATOM 748 O O . ALA A 1 95 ? 11.779 -5.912 -7.948 1.00 92.50 95 ALA A O 1
ATOM 749 N N . LEU A 1 96 ? 10.072 -4.469 -7.753 1.00 91.50 96 LEU A N 1
ATOM 750 C CA . LEU A 1 96 ? 9.426 -4.853 -9.007 1.00 91.50 96 LEU A CA 1
ATOM 751 C C . LEU A 1 96 ? 10.317 -4.558 -10.223 1.00 91.50 96 LEU A C 1
ATOM 753 O O . LEU A 1 96 ? 10.424 -5.387 -11.125 1.00 91.50 96 LEU A O 1
ATOM 757 N N . ALA A 1 97 ? 10.976 -3.397 -10.253 1.00 90.88 97 ALA A N 1
ATOM 758 C CA . ALA A 1 97 ? 11.908 -3.048 -11.321 1.00 90.88 97 ALA A CA 1
ATOM 759 C C . ALA A 1 97 ? 13.089 -4.029 -11.382 1.00 90.88 97 ALA A C 1
ATOM 761 O O . ALA A 1 97 ? 13.398 -4.540 -12.455 1.00 90.88 97 ALA A O 1
ATOM 762 N N . GLN A 1 98 ? 13.704 -4.349 -10.241 1.00 90.38 98 GLN A N 1
ATOM 763 C CA . GLN A 1 98 ? 14.810 -5.308 -10.161 1.00 90.38 98 GLN A CA 1
ATOM 764 C C . GLN A 1 98 ? 14.400 -6.711 -10.628 1.00 90.38 98 GLN A C 1
ATOM 766 O O . GLN A 1 98 ? 15.120 -7.323 -11.419 1.00 90.38 98 GLN A O 1
ATOM 771 N N . ALA A 1 99 ? 13.227 -7.194 -10.208 1.00 87.56 99 ALA A N 1
ATOM 772 C CA . ALA A 1 99 ? 12.700 -8.489 -10.638 1.00 87.56 99 ALA A CA 1
ATOM 773 C C . ALA A 1 99 ? 12.489 -8.551 -12.161 1.00 87.56 99 ALA A C 1
ATOM 775 O O . ALA A 1 99 ? 12.859 -9.534 -12.805 1.00 87.56 99 ALA A O 1
ATOM 776 N N . ASN A 1 100 ? 11.965 -7.475 -12.755 1.00 85.19 100 ASN A N 1
ATOM 777 C CA . ASN A 1 100 ? 11.763 -7.392 -14.201 1.00 85.19 100 ASN A CA 1
ATOM 778 C C . ASN A 1 100 ? 13.090 -7.327 -14.970 1.00 85.19 100 ASN A C 1
ATOM 780 O O . ASN A 1 100 ? 13.218 -7.967 -16.010 1.00 85.19 100 ASN A O 1
ATOM 784 N N . ILE A 1 101 ? 14.091 -6.604 -14.453 1.00 80.44 101 ILE A N 1
ATOM 785 C CA . ILE A 1 101 ? 15.428 -6.532 -15.059 1.00 80.44 101 ILE A CA 1
ATOM 786 C C . ILE A 1 101 ? 16.076 -7.923 -15.107 1.00 80.44 101 ILE A C 1
ATOM 788 O O . ILE A 1 101 ? 16.588 -8.319 -16.151 1.00 80.44 101 ILE A O 1
ATOM 792 N N . GLY A 1 102 ? 15.998 -8.702 -14.023 1.00 69.25 102 GLY A N 1
ATOM 793 C CA . GLY A 1 102 ? 16.512 -10.078 -13.999 1.00 69.25 102 GLY A CA 1
ATOM 794 C C . GLY A 1 102 ? 15.832 -11.013 -15.010 1.00 69.25 102 GLY A C 1
ATOM 795 O O . GLY A 1 102 ? 16.456 -11.954 -15.494 1.00 69.25 102 GLY A O 1
ATOM 796 N N . GLY A 1 103 ? 14.574 -10.741 -15.372 1.00 63.38 103 GLY A N 1
ATOM 797 C CA . GLY A 1 103 ? 13.857 -11.463 -16.426 1.00 63.38 103 GLY A CA 1
ATOM 798 C C . GLY A 1 103 ? 14.306 -11.104 -17.846 1.00 63.38 103 GLY A C 1
ATOM 799 O O . GLY A 1 103 ? 14.280 -11.967 -18.718 1.00 63.38 103 GLY A O 1
ATOM 800 N N . LEU A 1 104 ? 14.757 -9.866 -18.075 1.00 60.09 104 LEU A N 1
ATOM 801 C CA . LEU A 1 104 ? 15.212 -9.389 -19.389 1.00 60.09 104 LEU A CA 1
ATOM 802 C C . LEU A 1 104 ? 16.578 -9.958 -19.800 1.00 60.09 104 LEU A C 1
ATOM 804 O O . LEU A 1 104 ? 16.856 -10.061 -20.990 1.00 60.09 104 LEU A O 1
ATOM 808 N N . PHE A 1 105 ? 17.416 -10.342 -18.833 1.00 61.25 105 PHE A N 1
ATOM 809 C CA . PHE A 1 105 ? 18.748 -10.913 -19.077 1.00 61.25 105 PHE A CA 1
ATOM 810 C C . PHE A 1 105 ? 18.792 -12.446 -19.038 1.00 61.25 105 PHE A C 1
ATOM 812 O O . PHE A 1 105 ? 19.876 -1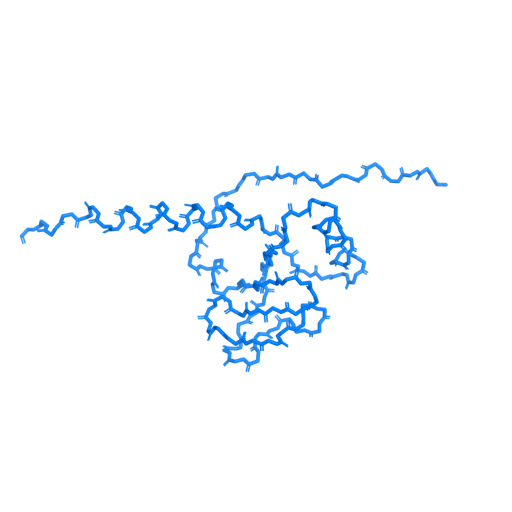3.027 -19.062 1.00 61.25 105 PHE A O 1
ATOM 819 N N . LYS A 1 106 ? 17.641 -13.129 -19.004 1.00 54.81 106 LYS A N 1
ATOM 820 C CA . LYS A 1 106 ? 17.610 -14.560 -19.323 1.00 54.81 106 LYS A CA 1
ATOM 821 C C . LYS A 1 106 ? 17.797 -14.704 -20.832 1.00 54.81 106 LYS A C 1
ATOM 823 O O . LYS A 1 106 ? 16.836 -14.575 -21.586 1.00 54.81 106 LYS A O 1
ATOM 828 N N . SER A 1 107 ? 19.043 -14.916 -21.256 1.00 50.56 107 SER A N 1
ATOM 829 C CA . SER A 1 107 ? 19.369 -15.312 -22.625 1.00 50.56 107 SER A CA 1
ATOM 830 C C . SER A 1 107 ? 18.468 -16.476 -23.060 1.00 50.56 107 SER A C 1
ATOM 832 O O . SER A 1 107 ? 18.221 -17.382 -22.254 1.00 50.56 107 SER A O 1
ATOM 834 N N . PRO A 1 108 ? 17.963 -16.479 -24.303 1.00 52.09 108 PRO A N 1
ATOM 835 C CA . PRO A 1 108 ? 17.323 -17.652 -24.869 1.00 52.09 108 PRO A CA 1
ATOM 836 C C . PRO A 1 108 ? 18.424 -18.662 -25.213 1.00 52.09 108 PRO A C 1
ATOM 838 O O . PRO A 1 108 ? 18.846 -18.737 -26.359 1.00 52.09 108 PRO A O 1
ATOM 841 N N . ASP A 1 109 ? 18.923 -19.406 -24.229 1.00 57.53 109 ASP A N 1
ATOM 842 C CA . ASP A 1 109 ? 19.971 -20.399 -24.472 1.00 57.53 109 ASP A CA 1
ATOM 843 C C . ASP A 1 109 ? 19.384 -21.811 -24.394 1.00 57.53 109 ASP A C 1
ATOM 845 O O . ASP A 1 109 ? 19.068 -22.288 -23.299 1.00 57.53 109 ASP A O 1
ATOM 849 N N . SER A 1 110 ? 19.236 -22.463 -25.555 1.00 45.22 110 SER A N 1
ATOM 850 C CA . SER A 1 110 ? 19.652 -23.852 -25.880 1.00 45.22 110 SER A CA 1
ATOM 851 C C . SER A 1 110 ? 19.082 -24.288 -27.230 1.00 45.22 110 SER A C 1
ATOM 853 O O . SER A 1 110 ? 17.842 -24.426 -27.328 1.00 45.22 110 SER A O 1
#

Secondary structure (DSSP, 8-state):
-PPP------------HHHHHHTEEEESSSEEEETTT--EEEETTT-SB-TTT-PBP-EEEE----HHHHHHHHHHHHHTT---EE--HHHHHHHHHHHHHHHHT-----